Protein AF-A0A7X1TLT0-F1 (afdb_monomer_lite)

Secondary structure (DSSP, 8-state):
-GGGS-HHHHHHHHHHHHHHHHHHHHHHHHH-HHHHHHIIIIIS--SSS-HHHHHHHHHHHHHHHHHHHHHTTTHHHHHHHHHHHHHHHT-

Organism: NCBI:txid2654983

Foldseek 3Di:
DPVPDDVVNVLQVVLVVLLVVLLVVLVVCVVPVVVQLCCQVPVVPDPPDRSVVVSVVSSVCSNPVSVCSNVVVVVVVVVVVVVVVVVVVVD

InterPro domains:
  IPR032808 DoxX family [PF07681] (13-88)

pLDDT: mean 86.96, std 8.62, range [51.91, 95.75]

Radius of gyration: 18.96 Å; chains: 1; bounding box: 43×32×54 Å

Sequence (91 aa):
MLERVPYWLLAIPLRLAVATIFWNSAMTKLANWDAALELFRDEYRLPVLPPDVAAHITVSIELSMPVLLVLGLGVRPAALVLLGMTSVIDR

Structure (mmCIF, N/CA/C/O backbone):
data_AF-A0A7X1TLT0-F1
#
_entry.id   AF-A0A7X1TLT0-F1
#
loop_
_atom_site.group_PDB
_atom_site.id
_atom_site.type_symbol
_atom_site.label_atom_id
_atom_site.label_alt_id
_atom_site.label_comp_id
_atom_site.label_asym_id
_atom_site.label_entity_id
_atom_site.label_seq_id
_atom_site.pdbx_PDB_ins_code
_atom_site.Cartn_x
_atom_site.Cartn_y
_atom_site.Cartn_z
_atom_site.occupancy
_atom_site.B_iso_or_equiv
_atom_site.auth_seq_id
_atom_site.auth_comp_id
_atom_site.auth_asym_id
_atom_site.auth_atom_id
_atom_site.pdbx_PDB_model_num
ATOM 1 N N . MET A 1 1 ? 20.173 14.798 -23.221 1.00 53.88 1 MET A N 1
ATOM 2 C CA . MET A 1 1 ? 20.891 14.409 -21.978 1.00 53.88 1 MET A CA 1
ATOM 3 C C . MET A 1 1 ? 20.090 13.425 -21.110 1.00 53.88 1 MET A C 1
ATOM 5 O O . MET A 1 1 ? 20.713 12.634 -20.420 1.00 53.88 1 MET A O 1
ATOM 9 N N . LEU A 1 2 ? 18.747 13.406 -21.187 1.00 58.44 2 LEU A N 1
ATOM 10 C CA . LEU A 1 2 ? 17.876 12.511 -20.403 1.00 58.44 2 LEU A CA 1
ATOM 11 C C . LEU A 1 2 ? 17.760 11.064 -20.948 1.00 58.44 2 LEU A C 1
ATOM 13 O O . LEU A 1 2 ? 17.452 10.155 -20.191 1.00 58.44 2 LEU A O 1
ATOM 17 N N . GLU A 1 3 ? 18.083 10.818 -22.222 1.00 62.16 3 GLU A N 1
ATOM 18 C CA . GLU A 1 3 ? 17.946 9.497 -22.880 1.00 62.16 3 GLU A CA 1
ATOM 19 C C . GLU A 1 3 ? 18.928 8.412 -22.404 1.00 62.16 3 GLU A C 1
ATOM 21 O O . GLU A 1 3 ? 18.808 7.258 -22.803 1.00 62.16 3 GLU A O 1
ATOM 26 N N . ARG A 1 4 ? 19.911 8.745 -21.557 1.00 72.94 4 ARG A N 1
ATOM 27 C CA . ARG A 1 4 ? 20.928 7.784 -21.086 1.00 72.94 4 ARG A CA 1
ATOM 28 C C . ARG A 1 4 ? 20.629 7.153 -19.731 1.00 72.94 4 ARG A C 1
ATOM 30 O O . ARG A 1 4 ? 21.361 6.252 -19.331 1.00 72.94 4 ARG A O 1
ATOM 37 N N . VAL A 1 5 ? 19.604 7.612 -19.013 1.00 76.81 5 VAL A N 1
ATOM 38 C CA . VAL A 1 5 ? 19.265 7.024 -17.712 1.00 76.81 5 VAL A CA 1
ATOM 39 C C . VAL A 1 5 ? 18.354 5.823 -17.948 1.00 76.81 5 VAL A C 1
ATOM 41 O O . VAL A 1 5 ? 17.240 5.994 -18.444 1.00 76.81 5 VAL A O 1
ATOM 44 N N . PRO A 1 6 ? 18.791 4.601 -17.611 1.00 80.31 6 PRO A N 1
ATOM 45 C CA . PRO A 1 6 ? 17.976 3.432 -17.858 1.00 80.31 6 PRO A CA 1
ATOM 46 C C . PRO A 1 6 ? 16.764 3.430 -16.918 1.00 80.31 6 PRO A C 1
ATOM 48 O O . PRO A 1 6 ? 16.879 3.704 -15.723 1.00 80.31 6 PRO A O 1
ATOM 51 N N . TYR A 1 7 ? 15.592 3.090 -17.457 1.00 80.00 7 TYR A N 1
ATOM 52 C CA . TYR A 1 7 ? 14.307 3.158 -16.750 1.00 80.00 7 TYR A CA 1
ATOM 53 C C . TYR A 1 7 ? 14.301 2.421 -15.402 1.00 80.00 7 TYR A C 1
ATOM 55 O O . TYR A 1 7 ? 13.703 2.891 -14.438 1.00 80.00 7 TYR A O 1
ATOM 63 N N . TRP A 1 8 ? 15.009 1.294 -15.299 1.00 79.69 8 TRP A N 1
ATOM 64 C CA . TRP A 1 8 ? 15.100 0.536 -14.050 1.00 79.69 8 TRP A CA 1
ATOM 65 C C . TRP A 1 8 ? 15.742 1.344 -12.914 1.00 79.69 8 TRP A C 1
ATOM 67 O O . TRP A 1 8 ? 15.333 1.196 -11.764 1.00 79.69 8 TRP A O 1
ATOM 77 N N . LEU A 1 9 ? 16.685 2.240 -13.226 1.00 82.12 9 LEU A N 1
ATOM 78 C CA . LEU A 1 9 ? 17.344 3.093 -12.240 1.00 82.12 9 LEU A CA 1
ATOM 79 C C . LEU A 1 9 ? 16.402 4.188 -11.728 1.00 82.12 9 LEU A C 1
ATOM 81 O O . LEU A 1 9 ? 16.452 4.531 -10.553 1.00 82.12 9 LEU A O 1
ATOM 85 N N . LEU A 1 10 ? 15.506 4.689 -12.584 1.00 84.06 10 LEU A N 1
ATOM 86 C CA . LEU A 1 10 ? 14.440 5.620 -12.192 1.00 84.06 10 LEU A CA 1
ATOM 87 C C . LEU A 1 10 ? 13.323 4.913 -11.410 1.00 84.06 10 LEU A C 1
ATOM 89 O O . LEU A 1 10 ? 12.725 5.493 -10.505 1.00 84.06 10 LEU A O 1
ATOM 93 N N . ALA A 1 11 ? 13.051 3.647 -11.729 1.00 84.56 11 ALA A N 1
ATOM 94 C CA . ALA A 1 11 ? 11.983 2.878 -11.102 1.00 84.56 11 ALA A CA 1
ATOM 95 C C . ALA A 1 11 ? 12.282 2.506 -9.640 1.00 84.56 11 ALA A C 1
ATOM 97 O O . ALA A 1 11 ? 11.351 2.409 -8.845 1.00 84.56 11 ALA A O 1
ATOM 98 N N . ILE A 1 12 ? 13.549 2.305 -9.264 1.00 86.00 12 ILE A N 1
ATOM 99 C CA . ILE A 1 12 ? 13.939 1.957 -7.885 1.00 86.00 12 ILE A CA 1
ATOM 100 C C . ILE A 1 12 ? 13.544 3.043 -6.867 1.00 86.00 12 ILE A C 1
ATOM 102 O O . ILE A 1 12 ? 12.777 2.724 -5.956 1.00 86.00 12 ILE A O 1
ATOM 106 N N . PRO A 1 13 ? 13.996 4.309 -6.983 1.00 89.44 13 PRO A N 1
ATOM 107 C CA . PRO A 1 13 ? 13.641 5.347 -6.018 1.00 89.44 13 PRO A CA 1
ATOM 108 C C . PRO A 1 13 ? 12.137 5.626 -6.015 1.00 89.44 13 PRO A C 1
ATOM 110 O O . PRO A 1 13 ? 11.573 5.868 -4.953 1.00 89.44 13 PRO A O 1
ATOM 113 N N . LEU A 1 14 ? 11.464 5.507 -7.165 1.00 88.81 14 LEU A N 1
ATOM 114 C CA . LEU A 1 14 ? 10.009 5.627 -7.240 1.00 88.81 14 LEU A CA 1
ATOM 115 C C . LEU A 1 14 ? 9.302 4.529 -6.428 1.00 88.81 14 LEU A C 1
ATOM 117 O O . LEU A 1 14 ? 8.398 4.825 -5.647 1.00 88.81 14 LEU A O 1
ATOM 121 N N . ARG A 1 15 ? 9.728 3.268 -6.571 1.00 90.44 15 ARG A N 1
ATOM 122 C CA . ARG A 1 15 ? 9.180 2.147 -5.790 1.00 90.44 15 ARG A CA 1
ATOM 123 C C . ARG A 1 15 ? 9.439 2.331 -4.300 1.00 90.44 15 ARG A C 1
ATOM 125 O O . ARG A 1 15 ? 8.531 2.124 -3.507 1.00 90.44 15 ARG A O 1
ATOM 132 N N . LEU A 1 16 ? 10.640 2.762 -3.916 1.00 91.44 16 LEU A N 1
ATOM 133 C CA . LEU A 1 16 ? 10.973 3.023 -2.513 1.00 91.44 16 LEU A CA 1
ATOM 134 C C . LEU A 1 16 ? 10.154 4.181 -1.928 1.00 91.44 16 LEU A C 1
ATOM 136 O O . LEU A 1 16 ? 9.685 4.077 -0.794 1.00 91.44 16 LEU A O 1
ATOM 140 N N . ALA A 1 17 ? 9.934 5.250 -2.698 1.00 93.06 17 ALA A N 1
ATOM 141 C CA . ALA A 1 17 ? 9.125 6.388 -2.273 1.00 93.06 17 ALA A CA 1
ATOM 142 C C . ALA A 1 17 ? 7.681 5.960 -1.981 1.00 93.06 17 ALA A C 1
ATOM 144 O O . ALA A 1 17 ? 7.177 6.199 -0.884 1.00 93.06 17 ALA A O 1
ATOM 145 N N . VAL A 1 18 ? 7.042 5.254 -2.921 1.00 92.38 18 VAL A N 1
ATOM 146 C CA . VAL A 1 18 ? 5.680 4.733 -2.731 1.00 92.38 18 VAL A CA 1
ATOM 147 C C . VAL A 1 18 ? 5.634 3.737 -1.570 1.00 92.38 18 VAL A C 1
ATOM 149 O O . VAL A 1 18 ? 4.765 3.850 -0.710 1.00 92.38 18 VAL A O 1
ATOM 152 N N . ALA A 1 19 ? 6.594 2.812 -1.486 1.00 93.31 19 ALA A N 1
ATOM 153 C CA . ALA A 1 19 ? 6.658 1.838 -0.399 1.00 93.31 19 ALA A CA 1
ATOM 154 C C . ALA A 1 19 ? 6.725 2.505 0.984 1.00 93.31 19 ALA A C 1
ATOM 156 O O . ALA A 1 19 ? 6.014 2.098 1.899 1.00 93.31 19 ALA A O 1
ATOM 157 N N . THR A 1 20 ? 7.526 3.563 1.117 1.00 93.75 20 THR A N 1
ATOM 158 C CA . THR A 1 20 ? 7.683 4.311 2.373 1.00 93.75 20 THR A CA 1
ATOM 159 C C . THR A 1 20 ? 6.391 5.010 2.794 1.00 93.75 20 THR A C 1
ATOM 161 O O . THR A 1 20 ? 6.053 5.008 3.974 1.00 93.75 20 THR A O 1
ATOM 164 N N . ILE A 1 21 ? 5.642 5.580 1.845 1.00 94.75 21 ILE A N 1
ATOM 165 C CA . ILE A 1 21 ? 4.369 6.262 2.132 1.00 94.75 21 ILE A CA 1
ATOM 166 C C . ILE A 1 21 ? 3.367 5.288 2.763 1.00 94.75 21 ILE A C 1
ATOM 168 O O . ILE A 1 21 ? 2.805 5.569 3.821 1.00 94.75 21 ILE A O 1
ATOM 172 N N . PHE A 1 22 ? 3.181 4.125 2.137 1.00 94.25 22 PHE A N 1
ATOM 173 C CA . PHE A 1 22 ? 2.260 3.101 2.628 1.00 94.25 22 PHE A CA 1
ATOM 174 C C . PHE A 1 22 ? 2.736 2.473 3.940 1.00 94.25 22 PHE A C 1
ATOM 176 O O . PHE A 1 22 ? 1.936 2.316 4.859 1.00 94.25 22 PHE A O 1
ATOM 183 N N . TRP A 1 23 ? 4.039 2.204 4.069 1.00 94.81 23 TRP A N 1
ATOM 184 C CA . TRP A 1 23 ? 4.621 1.686 5.307 1.00 94.81 23 TRP A CA 1
ATOM 185 C C . TRP A 1 23 ? 4.389 2.631 6.489 1.00 94.81 23 TRP A C 1
ATOM 187 O O . TRP A 1 23 ? 3.935 2.209 7.550 1.00 94.81 23 TRP A O 1
ATOM 197 N N . ASN A 1 24 ? 4.646 3.927 6.299 1.00 95.00 24 ASN A N 1
ATOM 198 C CA . ASN A 1 24 ? 4.415 4.926 7.337 1.00 95.00 24 ASN A CA 1
ATOM 199 C C . ASN A 1 24 ? 2.929 5.034 7.691 1.00 95.00 24 ASN A C 1
ATOM 201 O O . ASN A 1 24 ? 2.598 5.096 8.872 1.00 95.00 24 ASN A O 1
ATOM 205 N N . SER A 1 25 ? 2.035 4.989 6.696 1.00 93.25 25 SER A N 1
ATOM 206 C CA . SER A 1 25 ? 0.588 4.986 6.941 1.00 93.25 25 SER A CA 1
ATOM 207 C C . SER A 1 25 ? 0.147 3.785 7.785 1.00 93.25 25 SER A C 1
ATOM 209 O O . SER A 1 25 ? -0.586 3.963 8.760 1.00 93.25 25 SER A O 1
ATOM 211 N N . ALA A 1 26 ? 0.648 2.584 7.472 1.00 93.06 26 ALA A N 1
ATOM 212 C CA . ALA A 1 26 ? 0.377 1.378 8.251 1.00 93.06 26 ALA A CA 1
ATOM 213 C C . ALA A 1 26 ? 0.902 1.504 9.686 1.00 93.06 26 ALA A C 1
ATOM 215 O O . ALA A 1 26 ? 0.193 1.177 10.637 1.00 93.06 26 ALA A O 1
ATOM 216 N N . MET A 1 27 ? 2.122 2.023 9.855 1.00 95.75 27 MET A N 1
ATOM 217 C CA . MET A 1 27 ? 2.714 2.216 11.177 1.00 95.75 27 MET A CA 1
ATOM 218 C C . MET A 1 27 ? 1.933 3.216 12.029 1.00 95.75 27 MET A C 1
ATOM 220 O O . MET A 1 27 ? 1.779 2.987 13.226 1.00 95.75 27 MET A O 1
ATOM 224 N N . THR A 1 28 ? 1.396 4.286 11.438 1.00 93.56 28 THR A N 1
ATOM 225 C CA . THR A 1 28 ? 0.522 5.227 12.153 1.00 93.56 28 THR A CA 1
ATOM 226 C C . THR A 1 28 ? -0.765 4.550 12.625 1.00 93.56 28 THR A C 1
ATOM 228 O O . THR A 1 28 ? -1.159 4.746 13.773 1.00 93.56 28 THR A O 1
ATOM 231 N N . LYS A 1 29 ? -1.390 3.711 11.787 1.00 92.31 29 LYS A N 1
ATOM 232 C CA . LYS A 1 29 ? -2.595 2.958 12.174 1.00 92.31 29 LYS A CA 1
ATOM 233 C C . LYS A 1 29 ? -2.304 1.914 13.253 1.00 92.31 29 LYS A C 1
ATOM 235 O O . LYS A 1 29 ? -3.090 1.762 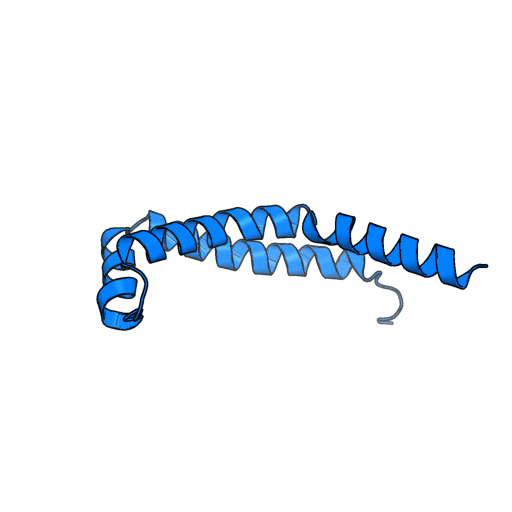14.178 1.00 92.31 29 LYS A O 1
ATOM 240 N N . LEU A 1 30 ? -1.164 1.228 13.172 1.00 92.38 30 LEU A N 1
ATOM 241 C CA . LEU A 1 30 ? -0.728 0.272 14.196 1.00 92.38 30 LEU A CA 1
ATOM 242 C C . LEU A 1 30 ? -0.371 0.949 15.524 1.00 92.38 30 LEU A C 1
ATOM 244 O O . LEU A 1 30 ? -0.584 0.361 16.580 1.00 92.38 30 LEU A O 1
ATOM 248 N N . ALA A 1 31 ? 0.167 2.170 15.484 1.00 94.62 31 ALA A N 1
ATOM 249 C CA . ALA A 1 31 ? 0.511 2.927 16.684 1.00 94.62 31 ALA A CA 1
ATOM 250 C C . ALA A 1 31 ? -0.727 3.406 17.460 1.00 94.62 31 ALA A C 1
ATOM 252 O O . ALA A 1 31 ? -0.660 3.536 18.680 1.00 94.62 31 ALA A O 1
ATOM 253 N N . ASN A 1 32 ? -1.844 3.664 16.772 1.00 93.94 32 ASN A N 1
ATOM 254 C CA . ASN A 1 32 ? -3.112 4.026 17.398 1.00 93.94 32 ASN A CA 1
ATOM 255 C C . ASN A 1 32 ? -4.285 3.321 16.701 1.00 93.94 32 ASN A C 1
ATOM 257 O O . ASN A 1 32 ? -4.947 3.882 15.824 1.00 93.94 32 ASN A O 1
ATOM 261 N N . TRP A 1 33 ? -4.513 2.069 17.101 1.00 92.56 33 TRP A N 1
ATOM 262 C CA . TRP A 1 33 ? -5.521 1.212 16.481 1.00 92.56 33 TRP A CA 1
ATOM 263 C C . TRP A 1 33 ? -6.950 1.706 16.717 1.00 92.56 33 TRP A C 1
ATOM 265 O O . TRP A 1 33 ? -7.767 1.674 15.800 1.00 92.56 33 TRP A O 1
ATOM 275 N N . ASP A 1 34 ? -7.240 2.232 17.909 1.00 91.94 34 ASP A N 1
ATOM 276 C CA . ASP A 1 34 ? -8.571 2.747 18.245 1.00 91.94 34 ASP A CA 1
ATOM 277 C C . ASP A 1 34 ? -8.958 3.926 17.342 1.00 91.94 34 ASP A C 1
ATOM 279 O O . ASP A 1 34 ? -10.052 3.944 16.777 1.00 91.94 34 ASP A O 1
ATOM 283 N N . ALA A 1 35 ? -8.026 4.856 17.103 1.00 90.25 35 ALA A N 1
ATOM 284 C CA . ALA A 1 35 ? -8.243 5.960 16.167 1.00 90.25 35 ALA A CA 1
ATOM 285 C C . ALA A 1 35 ? -8.410 5.478 14.714 1.00 90.25 35 ALA A C 1
ATOM 287 O O . ALA A 1 35 ? -9.169 6.070 13.947 1.00 90.25 35 ALA A O 1
ATOM 288 N N . ALA A 1 36 ? -7.727 4.397 14.319 1.00 89.56 36 ALA A N 1
ATOM 289 C CA . ALA A 1 36 ? -7.916 3.802 12.998 1.00 89.56 36 ALA A CA 1
ATOM 290 C C . ALA A 1 36 ? -9.327 3.209 12.848 1.00 89.56 36 ALA A C 1
ATOM 292 O O . ALA A 1 36 ? -9.975 3.429 11.824 1.00 89.56 36 ALA A O 1
ATOM 293 N N . LEU A 1 37 ? -9.828 2.506 13.869 1.00 90.50 37 LEU A N 1
ATOM 294 C CA . LEU A 1 37 ? -11.187 1.958 13.880 1.00 90.50 37 LEU A CA 1
ATOM 295 C C . LEU A 1 37 ? -12.256 3.057 13.832 1.00 90.50 37 LEU A C 1
ATOM 297 O O . LEU A 1 37 ? -13.238 2.910 13.102 1.00 90.50 37 LEU A O 1
ATOM 301 N N . GLU A 1 38 ? -12.057 4.158 14.557 1.00 91.50 38 GLU A N 1
ATOM 302 C CA . GLU A 1 38 ? -12.946 5.327 14.522 1.00 91.50 38 GLU A CA 1
ATOM 303 C C . GLU A 1 38 ? -13.011 5.937 13.113 1.00 91.50 38 GLU A C 1
ATOM 305 O O . GLU A 1 38 ? -14.098 6.140 12.575 1.00 91.50 38 GLU A O 1
ATOM 310 N N . LEU A 1 39 ? -11.865 6.088 12.441 1.00 89.44 39 LEU A N 1
ATOM 311 C CA . LEU A 1 39 ? -11.778 6.522 11.038 1.00 89.44 39 LEU A CA 1
ATOM 312 C C . LEU A 1 39 ? -12.601 5.628 10.096 1.00 89.44 39 LEU A C 1
ATOM 314 O O . LEU A 1 39 ? -13.356 6.118 9.254 1.00 89.44 39 LEU A O 1
ATOM 318 N N . PHE A 1 40 ? -12.498 4.306 10.245 1.00 89.31 40 PHE A N 1
ATOM 319 C CA . PHE A 1 40 ? -13.283 3.370 9.434 1.00 89.31 40 PHE A CA 1
ATOM 320 C C . PHE A 1 40 ? -14.779 3.391 9.747 1.00 89.31 40 PHE A C 1
ATOM 322 O O . PHE A 1 40 ? -15.595 3.130 8.857 1.00 89.31 40 PHE A O 1
ATOM 329 N N . ARG A 1 41 ? -15.142 3.710 10.988 1.00 87.00 41 ARG A N 1
ATOM 330 C CA . ARG A 1 41 ? -16.525 3.756 11.453 1.00 87.00 41 ARG A CA 1
ATOM 331 C C . ARG A 1 41 ? -17.229 5.046 11.042 1.00 87.00 41 ARG A C 1
ATOM 333 O O . ARG A 1 41 ? -18.312 4.983 10.459 1.00 87.00 41 ARG A O 1
ATOM 340 N N . ASP A 1 42 ? -16.615 6.185 11.329 1.00 87.75 42 ASP A N 1
ATOM 341 C CA . ASP A 1 42 ? -17.290 7.481 11.306 1.00 87.75 42 ASP A CA 1
ATOM 342 C C . ASP A 1 42 ? -16.978 8.289 10.043 1.00 87.75 42 ASP A C 1
ATOM 344 O O . ASP A 1 42 ? -17.884 8.944 9.511 1.00 87.75 42 ASP A O 1
ATOM 348 N N . GLU A 1 43 ? -15.750 8.178 9.523 1.00 86.75 43 GLU A N 1
ATOM 349 C CA . GLU A 1 43 ? -15.283 8.897 8.330 1.00 86.75 43 GLU A CA 1
ATOM 350 C C . GLU A 1 43 ? -15.554 8.089 7.049 1.00 86.75 43 GLU A C 1
ATOM 352 O O . GLU A 1 43 ? -16.238 8.564 6.141 1.00 86.75 43 GLU A O 1
ATOM 357 N N . TYR A 1 44 ? -15.068 6.842 6.975 1.00 84.31 44 TYR A N 1
ATOM 358 C CA . TYR A 1 44 ? -15.174 6.029 5.754 1.00 84.31 44 TYR A CA 1
ATOM 359 C C . TYR A 1 44 ? -16.549 5.387 5.547 1.00 84.31 44 TYR A C 1
ATOM 361 O O . TYR A 1 44 ? -16.900 5.097 4.402 1.00 84.31 44 TYR A O 1
ATOM 369 N N . ARG A 1 45 ? -17.318 5.163 6.624 1.00 81.06 45 ARG A N 1
ATOM 370 C CA . ARG A 1 45 ? -18.711 4.663 6.611 1.00 81.06 45 ARG A CA 1
ATOM 371 C C . ARG A 1 45 ? -18.966 3.583 5.557 1.00 81.06 45 ARG A C 1
ATOM 373 O O . ARG A 1 45 ? -19.830 3.720 4.688 1.00 81.06 45 ARG A O 1
ATOM 380 N N . LEU A 1 46 ? -18.184 2.510 5.614 1.00 84.75 46 LEU A N 1
ATOM 381 C CA . LEU A 1 46 ? -18.257 1.449 4.615 1.00 84.75 46 LEU A CA 1
ATOM 382 C C . LEU A 1 46 ? -19.649 0.783 4.629 1.00 84.75 46 LEU A C 1
ATOM 384 O O . LEU A 1 46 ? -20.103 0.346 5.684 1.00 84.75 46 LEU A O 1
ATOM 388 N N . PRO A 1 47 ? -20.332 0.665 3.474 1.00 80.12 47 PRO A N 1
ATOM 389 C CA . PRO A 1 47 ? -21.723 0.205 3.431 1.00 80.12 47 PRO A CA 1
ATOM 390 C C . PRO A 1 47 ? -21.883 -1.305 3.652 1.00 80.12 47 PRO A C 1
ATOM 392 O O . PRO A 1 47 ? -22.969 -1.757 3.998 1.00 80.12 47 PRO A O 1
ATOM 395 N N . VAL A 1 48 ? -20.825 -2.090 3.415 1.00 83.81 48 VAL A N 1
ATOM 396 C CA . VAL A 1 48 ? -20.891 -3.565 3.386 1.00 83.81 48 VAL A CA 1
ATOM 397 C C . VAL A 1 48 ? -19.964 -4.219 4.410 1.00 83.81 48 VAL A C 1
ATOM 399 O O . VAL A 1 48 ? -20.298 -5.255 4.975 1.00 83.81 48 VAL A O 1
ATOM 402 N N . LEU A 1 49 ? -18.786 -3.641 4.638 1.00 86.38 49 LEU A N 1
ATOM 403 C CA . LEU A 1 49 ? -17.745 -4.236 5.473 1.00 86.38 49 LEU A CA 1
ATOM 404 C C . LEU A 1 49 ? -17.785 -3.657 6.893 1.00 86.38 49 LEU A C 1
ATOM 406 O O . LEU A 1 49 ? -17.760 -2.434 7.033 1.00 86.38 49 LEU A O 1
ATOM 410 N N . PRO A 1 50 ? -17.775 -4.506 7.940 1.00 89.88 50 PRO A N 1
ATOM 411 C CA . PRO A 1 50 ? -17.565 -4.048 9.306 1.00 89.88 50 PRO A CA 1
ATOM 412 C C . PRO A 1 50 ? -16.248 -3.257 9.420 1.00 89.88 50 PRO A C 1
ATOM 414 O O . PRO A 1 50 ? -15.245 -3.690 8.843 1.00 89.88 50 PRO A O 1
ATOM 417 N N . PRO A 1 51 ? -16.214 -2.146 10.182 1.00 86.88 51 PRO A N 1
ATOM 418 C CA . PRO A 1 51 ? -15.026 -1.298 10.317 1.00 86.88 51 PRO A CA 1
ATOM 419 C C . PRO A 1 51 ? -13.773 -2.056 10.765 1.00 86.88 51 PRO A C 1
ATOM 421 O O . PRO A 1 51 ? -12.691 -1.816 10.246 1.00 86.88 51 PRO A O 1
ATOM 424 N N . ASP A 1 52 ? -13.941 -3.017 11.671 1.00 88.69 52 ASP A N 1
ATOM 425 C CA . ASP A 1 52 ? -12.860 -3.851 12.200 1.00 88.69 52 ASP A CA 1
ATOM 426 C C . ASP A 1 52 ? -12.189 -4.693 11.100 1.00 88.69 52 ASP A C 1
ATOM 428 O O . ASP A 1 52 ? -10.979 -4.628 10.877 1.00 88.69 52 ASP A O 1
ATOM 432 N N . VAL A 1 53 ? -13.007 -5.381 10.298 1.00 90.69 53 VAL A N 1
ATOM 433 C CA . VAL A 1 53 ? -12.543 -6.179 9.155 1.00 90.69 53 VAL A CA 1
ATOM 434 C C . VAL A 1 53 ? -11.883 -5.285 8.105 1.00 90.69 53 VAL A C 1
ATOM 436 O O . VAL A 1 53 ? -10.831 -5.627 7.565 1.00 90.69 53 VAL A O 1
ATOM 439 N N . ALA A 1 54 ? -12.474 -4.124 7.822 1.00 90.81 54 ALA A N 1
ATOM 440 C CA . ALA A 1 54 ? -11.927 -3.181 6.857 1.00 90.81 54 ALA A CA 1
ATOM 441 C C . ALA A 1 54 ? -10.572 -2.603 7.290 1.00 90.81 54 ALA A C 1
ATOM 443 O O . ALA A 1 54 ? -9.662 -2.503 6.461 1.00 90.81 54 ALA A O 1
ATOM 444 N N . ALA A 1 55 ? -10.415 -2.274 8.574 1.00 91.44 55 ALA A N 1
ATOM 445 C CA . ALA A 1 55 ? -9.158 -1.799 9.136 1.00 91.44 55 ALA A CA 1
ATOM 446 C C . ALA A 1 55 ? -8.067 -2.874 9.026 1.00 91.44 55 ALA A C 1
ATOM 448 O O . ALA A 1 55 ? -6.966 -2.591 8.545 1.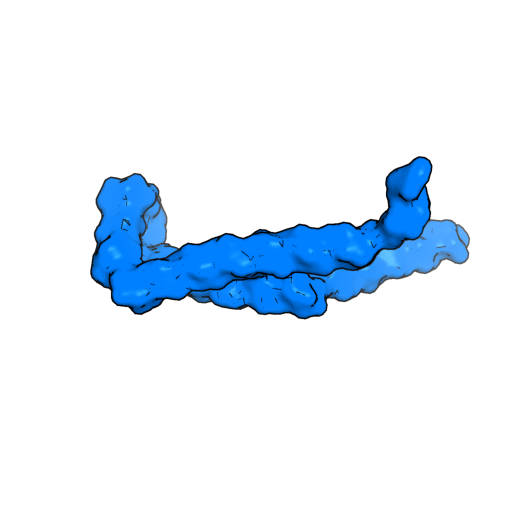00 91.44 55 ALA A O 1
ATOM 449 N N . HIS A 1 56 ? -8.386 -4.125 9.376 1.00 92.38 56 HIS A N 1
ATOM 450 C CA . HIS A 1 56 ? -7.454 -5.247 9.253 1.00 92.38 56 HIS A CA 1
ATOM 451 C C . HIS A 1 56 ? -7.026 -5.514 7.808 1.00 92.38 56 HIS A C 1
ATOM 453 O O . HIS A 1 56 ? -5.829 -5.667 7.541 1.00 92.38 56 HIS A O 1
ATOM 459 N N . ILE A 1 57 ? -7.973 -5.542 6.866 1.00 92.81 57 ILE A N 1
ATOM 460 C CA . ILE A 1 57 ? -7.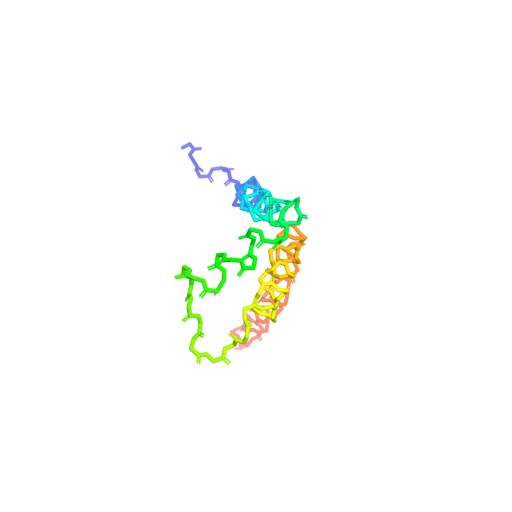671 -5.712 5.437 1.00 92.81 57 ILE A CA 1
ATOM 461 C C . ILE A 1 57 ? -6.789 -4.564 4.948 1.00 92.81 57 ILE A C 1
ATOM 463 O O . ILE A 1 57 ? -5.780 -4.807 4.287 1.00 92.81 57 ILE A O 1
ATOM 467 N N . THR A 1 58 ? -7.133 -3.327 5.308 1.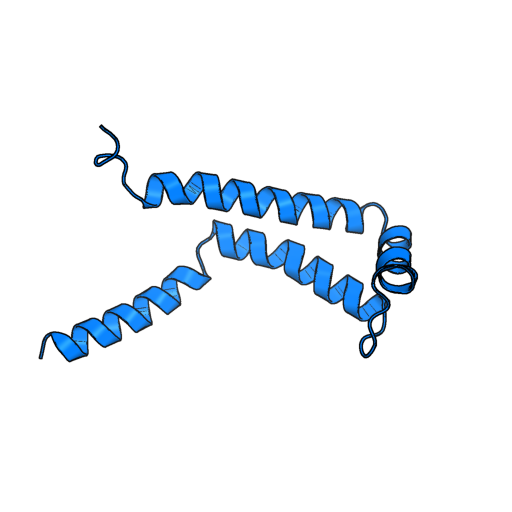00 92.38 58 THR A N 1
ATOM 468 C CA . THR A 1 58 ? -6.382 -2.146 4.879 1.00 92.38 58 THR A CA 1
ATOM 469 C C . THR A 1 58 ? -4.947 -2.210 5.374 1.00 92.38 58 THR A C 1
ATOM 471 O O . THR A 1 58 ? -4.035 -2.181 4.556 1.00 92.38 58 THR A O 1
ATOM 474 N N . VAL A 1 59 ? -4.716 -2.393 6.676 1.00 93.44 59 VAL A N 1
ATOM 475 C CA . VAL A 1 59 ? -3.347 -2.468 7.213 1.00 93.44 59 VAL A CA 1
ATOM 476 C C . VAL A 1 59 ? -2.568 -3.656 6.649 1.00 93.44 59 VAL A C 1
ATOM 478 O O . VAL A 1 59 ? -1.382 -3.524 6.345 1.00 93.44 59 VAL A O 1
ATOM 481 N N . SER A 1 60 ? -3.225 -4.792 6.409 1.00 93.00 60 SER A N 1
ATOM 482 C CA . SER A 1 60 ? -2.585 -5.941 5.754 1.00 93.00 60 SER A CA 1
ATOM 483 C C . SER A 1 60 ? -2.105 -5.596 4.342 1.00 93.00 60 SER A C 1
ATOM 485 O O . SER A 1 60 ? -0.994 -5.966 3.954 1.00 93.00 60 SER A O 1
ATOM 487 N N . ILE A 1 61 ? -2.909 -4.861 3.570 1.00 93.06 61 ILE A N 1
ATOM 488 C CA . ILE A 1 61 ? -2.546 -4.385 2.229 1.00 93.06 61 ILE A CA 1
ATOM 489 C C . ILE A 1 61 ? -1.431 -3.336 2.317 1.00 93.06 61 ILE A C 1
ATOM 491 O O . ILE A 1 61 ? -0.449 -3.428 1.581 1.00 93.06 61 ILE A O 1
ATOM 495 N N . GLU A 1 62 ? -1.536 -2.380 3.238 1.00 94.44 62 GLU A N 1
ATOM 496 C CA . GLU A 1 62 ? -0.549 -1.311 3.421 1.00 94.44 62 GLU A CA 1
ATOM 497 C C . GLU A 1 62 ? 0.817 -1.824 3.893 1.00 94.44 62 GLU A C 1
ATOM 499 O O . GLU A 1 62 ? 1.821 -1.170 3.633 1.00 94.44 62 GLU A O 1
ATOM 504 N N . LEU A 1 63 ? 0.891 -3.000 4.522 1.00 93.12 63 LEU A N 1
ATOM 505 C CA . LEU A 1 63 ? 2.156 -3.660 4.865 1.00 93.12 63 LEU A CA 1
ATOM 506 C C . LEU A 1 63 ? 2.672 -4.568 3.745 1.00 93.12 63 LEU A C 1
ATOM 508 O O . LEU A 1 63 ? 3.858 -4.546 3.413 1.00 93.12 63 LEU A O 1
ATOM 512 N N . SER A 1 64 ? 1.796 -5.382 3.153 1.00 92.69 64 SER A N 1
ATOM 513 C CA . SER A 1 64 ? 2.206 -6.398 2.175 1.00 92.69 64 SER A CA 1
ATOM 514 C C . SER A 1 64 ? 2.534 -5.808 0.801 1.00 92.69 64 SER A C 1
ATOM 516 O O . SER A 1 64 ? 3.537 -6.192 0.194 1.00 92.69 64 SER A O 1
ATOM 518 N N . MET A 1 65 ? 1.744 -4.848 0.308 1.00 91.31 65 MET A N 1
ATOM 519 C CA . MET A 1 65 ? 1.934 -4.280 -1.030 1.00 91.31 65 MET A CA 1
ATOM 520 C C . MET A 1 65 ? 3.259 -3.524 -1.182 1.00 91.31 65 MET A C 1
ATOM 522 O O . MET A 1 65 ? 3.923 -3.743 -2.195 1.00 91.31 65 MET A O 1
ATOM 526 N N . PRO A 1 66 ? 3.723 -2.709 -0.214 1.00 91.19 66 PRO A N 1
ATOM 527 C CA . PRO A 1 66 ? 5.050 -2.095 -0.275 1.00 91.19 66 PRO A CA 1
ATOM 528 C C . PRO A 1 66 ? 6.180 -3.107 -0.393 1.00 91.19 66 PRO A C 1
ATOM 530 O O . PRO A 1 66 ? 7.081 -2.927 -1.209 1.00 91.19 66 PRO A O 1
ATOM 533 N N . VAL A 1 67 ? 6.120 -4.202 0.369 1.00 90.25 67 VAL A N 1
ATOM 534 C CA . VAL A 1 67 ? 7.135 -5.262 0.312 1.00 90.25 67 VAL A CA 1
ATOM 535 C C . VAL A 1 67 ? 7.146 -5.908 -1.074 1.00 90.25 67 VAL A C 1
ATOM 537 O O . VAL A 1 67 ? 8.204 -6.030 -1.694 1.00 90.25 67 VAL A O 1
ATOM 540 N N . LEU A 1 68 ? 5.972 -6.249 -1.614 1.00 89.12 68 LEU A N 1
ATOM 541 C CA . LEU A 1 68 ? 5.849 -6.800 -2.968 1.00 89.12 68 LEU A CA 1
ATOM 542 C C . LEU A 1 68 ? 6.319 -5.815 -4.050 1.00 89.12 68 LEU A C 1
ATOM 544 O O . LEU A 1 68 ? 6.938 -6.236 -5.033 1.00 89.12 68 LEU A O 1
ATOM 548 N N . LEU A 1 69 ? 6.052 -4.519 -3.867 1.00 87.31 69 LEU A N 1
ATOM 549 C CA . LEU A 1 69 ? 6.455 -3.436 -4.764 1.00 87.31 69 LEU A CA 1
ATOM 550 C C . LEU A 1 69 ? 7.981 -3.284 -4.801 1.00 87.31 69 LEU A C 1
ATOM 552 O O . LEU A 1 69 ? 8.561 -3.227 -5.889 1.00 87.31 69 LEU A O 1
ATOM 556 N N . VAL A 1 70 ? 8.637 -3.267 -3.635 1.00 86.88 70 VAL A N 1
ATOM 557 C CA . VAL A 1 70 ? 10.105 -3.187 -3.527 1.00 86.88 70 VAL A CA 1
ATOM 558 C C . VAL A 1 70 ? 10.759 -4.430 -4.125 1.00 86.88 70 VAL A C 1
ATOM 560 O O . VAL A 1 70 ? 11.692 -4.308 -4.918 1.00 86.88 70 VAL A O 1
ATOM 563 N N . LEU A 1 71 ? 10.231 -5.619 -3.824 1.00 86.06 71 LEU A N 1
ATOM 564 C CA . LEU A 1 71 ? 10.724 -6.880 -4.387 1.00 86.06 71 LEU A CA 1
ATOM 565 C C . LEU A 1 71 ? 10.412 -7.040 -5.887 1.00 86.06 71 LEU A C 1
ATOM 567 O O . LEU A 1 71 ? 10.947 -7.939 -6.537 1.00 86.06 71 LEU A O 1
ATOM 571 N N . GLY A 1 72 ? 9.545 -6.194 -6.453 1.00 82.50 72 GLY A N 1
ATOM 572 C CA . GLY A 1 72 ? 9.113 -6.284 -7.848 1.00 82.50 72 GLY A CA 1
ATOM 573 C C . GLY A 1 72 ? 8.357 -7.579 -8.169 1.00 82.50 72 GLY A C 1
ATOM 574 O O . GLY A 1 72 ? 8.354 -8.018 -9.320 1.00 82.50 72 GLY A O 1
ATOM 575 N N . LEU A 1 73 ? 7.728 -8.208 -7.170 1.00 72.94 73 LEU A N 1
ATOM 576 C CA .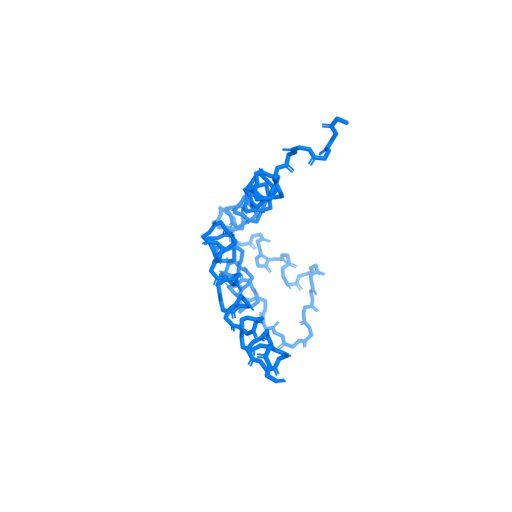 LEU A 1 73 ? 7.147 -9.553 -7.274 1.00 72.94 73 LEU A CA 1
ATOM 577 C C . LEU A 1 73 ? 5.988 -9.640 -8.279 1.00 72.94 73 LEU A C 1
ATOM 579 O O . LEU A 1 73 ? 5.863 -10.660 -8.947 1.00 72.94 73 LEU A O 1
ATOM 583 N N . GLY A 1 74 ? 5.210 -8.568 -8.473 1.00 71.75 74 GLY A N 1
ATOM 584 C CA . GLY A 1 74 ? 4.161 -8.499 -9.505 1.00 71.75 74 GLY A CA 1
ATOM 585 C C . GLY A 1 74 ? 4.680 -8.269 -10.933 1.00 71.75 74 GLY A C 1
ATOM 586 O O . GLY A 1 74 ? 3.998 -8.582 -11.904 1.00 71.75 74 GLY A O 1
ATOM 587 N N . VAL A 1 75 ? 5.915 -7.777 -11.084 1.00 78.88 75 VAL A N 1
ATOM 588 C CA . VAL A 1 75 ? 6.510 -7.468 -12.397 1.00 78.88 75 VAL A CA 1
ATOM 589 C C . VAL A 1 75 ? 7.009 -8.738 -13.092 1.00 78.88 75 VAL A C 1
ATOM 591 O O . VAL A 1 75 ? 6.952 -8.847 -14.312 1.00 78.88 75 VAL A O 1
ATOM 594 N N . ARG A 1 76 ? 7.464 -9.730 -12.319 1.00 82.19 76 ARG A N 1
ATOM 595 C CA . ARG A 1 76 ? 7.997 -11.003 -12.834 1.00 82.19 76 ARG A CA 1
ATOM 596 C C . ARG A 1 76 ? 6.941 -11.863 -13.558 1.00 82.19 76 ARG A C 1
ATOM 598 O O . ARG A 1 76 ? 7.218 -12.262 -14.686 1.00 82.19 76 ARG A O 1
ATOM 605 N N . PRO A 1 77 ? 5.740 -12.131 -13.004 1.00 81.50 77 PRO A N 1
ATOM 606 C CA . PRO A 1 77 ? 4.694 -12.851 -13.732 1.00 81.50 77 PRO A CA 1
ATOM 607 C C . PRO A 1 77 ? 4.169 -12.056 -14.936 1.00 81.50 77 PRO A C 1
ATOM 609 O O . PRO A 1 77 ? 3.941 -12.647 -15.988 1.00 81.50 77 PRO A O 1
ATOM 612 N N . ALA A 1 78 ? 4.064 -10.725 -14.839 1.00 82.31 78 ALA A N 1
ATOM 613 C CA . ALA A 1 78 ? 3.719 -9.887 -15.991 1.00 82.31 78 ALA A CA 1
ATOM 614 C C . ALA A 1 78 ? 4.750 -10.028 -17.130 1.00 82.31 78 ALA A C 1
ATOM 616 O O . ALA A 1 78 ? 4.373 -10.165 -18.292 1.00 82.31 78 ALA A O 1
ATOM 617 N N . ALA A 1 79 ? 6.046 -10.081 -16.802 1.00 85.38 79 ALA A N 1
ATOM 618 C CA . ALA A 1 79 ? 7.105 -10.321 -17.780 1.00 85.38 79 ALA A CA 1
ATOM 619 C C . ALA A 1 79 ? 7.008 -11.711 -18.437 1.00 85.38 79 ALA A C 1
ATOM 621 O O . ALA A 1 79 ? 7.243 -11.819 -19.637 1.00 85.38 79 ALA A O 1
ATOM 622 N N . LEU A 1 80 ? 6.620 -12.761 -17.698 1.00 89.00 80 LEU A N 1
ATOM 623 C CA . LEU A 1 80 ? 6.393 -14.096 -18.275 1.00 89.00 80 LEU A CA 1
ATOM 624 C C . LEU A 1 80 ? 5.256 -14.099 -19.303 1.00 89.00 80 LEU A C 1
ATOM 626 O O . LEU A 1 80 ? 5.399 -14.698 -20.367 1.00 89.00 80 LEU A O 1
ATOM 630 N N . VAL A 1 81 ? 4.152 -13.403 -19.019 1.00 89.25 81 VAL A N 1
ATOM 631 C CA . VAL A 1 81 ? 3.038 -13.259 -19.972 1.00 89.25 81 VAL A CA 1
ATOM 632 C C . VAL A 1 81 ? 3.501 -12.551 -21.247 1.00 89.25 81 VAL A C 1
ATOM 634 O O . VAL A 1 81 ? 3.200 -13.008 -22.349 1.00 89.25 81 VAL A O 1
ATOM 637 N N . LEU A 1 82 ? 4.280 -11.475 -21.108 1.00 88.69 82 LEU A N 1
ATOM 638 C CA . LEU A 1 82 ? 4.831 -10.740 -22.249 1.00 88.69 82 LEU A CA 1
ATOM 639 C C . LEU A 1 82 ? 5.802 -11.593 -23.076 1.00 88.69 82 LEU A C 1
ATOM 641 O O . LEU A 1 82 ? 5.718 -11.580 -24.300 1.00 88.69 82 LEU A O 1
ATOM 645 N N . LEU A 1 83 ? 6.665 -12.385 -22.432 1.00 90.12 83 LEU A N 1
ATOM 646 C CA . LEU A 1 83 ? 7.526 -13.350 -23.127 1.00 90.12 83 LEU A CA 1
ATOM 647 C C . LEU A 1 83 ? 6.705 -14.377 -23.916 1.00 90.12 83 LEU A C 1
ATOM 649 O O . LEU A 1 83 ? 7.059 -14.707 -25.048 1.00 90.12 83 LEU A O 1
ATOM 653 N N . GLY A 1 84 ? 5.585 -14.838 -23.352 1.00 92.75 84 GLY A N 1
ATOM 654 C CA . GLY A 1 84 ? 4.629 -15.691 -24.054 1.00 92.75 84 GLY A CA 1
ATOM 655 C C . GLY A 1 84 ? 4.092 -15.035 -25.327 1.00 92.75 84 GLY A C 1
ATOM 656 O O . GLY A 1 84 ? 4.139 -15.655 -26.387 1.00 92.75 84 GLY A O 1
ATOM 657 N N . MET A 1 85 ? 3.663 -13.771 -25.261 1.00 95.00 85 MET A N 1
ATOM 658 C CA . MET A 1 85 ? 3.203 -13.032 -26.446 1.00 95.00 85 MET A CA 1
ATOM 659 C C . MET A 1 85 ? 4.301 -12.882 -27.505 1.00 95.00 85 MET A C 1
ATOM 661 O O . MET A 1 85 ? 4.048 -13.151 -28.677 1.00 95.00 85 MET A O 1
ATOM 665 N N . THR A 1 86 ? 5.527 -12.528 -27.110 1.00 91.25 86 THR A N 1
ATOM 666 C CA . THR A 1 86 ? 6.658 -12.434 -28.047 1.00 91.25 86 THR A CA 1
ATOM 667 C C . THR A 1 86 ? 6.917 -13.769 -28.744 1.00 91.25 86 THR A C 1
ATOM 669 O O . THR A 1 86 ? 7.116 -13.791 -29.952 1.00 91.25 86 THR A O 1
ATOM 672 N N . SER A 1 87 ? 6.822 -14.893 -28.025 1.00 90.19 87 SER A N 1
ATOM 673 C CA . SER A 1 87 ? 7.000 -16.231 -28.612 1.00 90.19 87 SER A CA 1
ATOM 674 C C . SER A 1 87 ? 5.918 -16.638 -29.622 1.00 90.19 87 SER A C 1
ATOM 676 O O . SER A 1 87 ? 6.119 -17.582 -30.384 1.00 90.19 87 SER A O 1
ATOM 678 N N . VAL A 1 88 ? 4.758 -15.971 -29.604 1.00 91.38 88 VAL A N 1
ATOM 679 C CA . VAL A 1 88 ? 3.687 -16.156 -30.596 1.00 91.38 88 VAL A CA 1
ATOM 680 C C . VAL A 1 88 ? 3.946 -15.299 -31.829 1.00 91.38 88 VAL A C 1
ATOM 682 O O . VAL A 1 88 ? 3.697 -15.760 -32.934 1.00 91.38 88 VAL A O 1
ATOM 685 N N . ILE A 1 89 ? 4.428 -14.070 -31.633 1.00 90.31 89 ILE A N 1
ATOM 686 C CA . ILE A 1 89 ? 4.708 -13.118 -32.716 1.00 90.31 89 ILE A CA 1
ATOM 687 C C . ILE A 1 89 ? 5.937 -13.543 -33.526 1.00 90.31 89 ILE A C 1
ATOM 689 O O . ILE A 1 89 ? 5.965 -13.348 -34.733 1.00 90.31 89 ILE A O 1
ATOM 693 N N . ASP A 1 90 ? 6.942 -14.123 -32.871 1.00 69.88 90 ASP A N 1
ATOM 694 C CA . ASP A 1 90 ? 8.195 -14.563 -33.499 1.00 69.88 90 ASP A CA 1
ATOM 695 C C . ASP A 1 90 ? 8.064 -15.943 -34.198 1.00 69.88 90 ASP A C 1
ATOM 697 O O . ASP A 1 90 ? 9.023 -16.712 -34.263 1.00 69.88 90 ASP A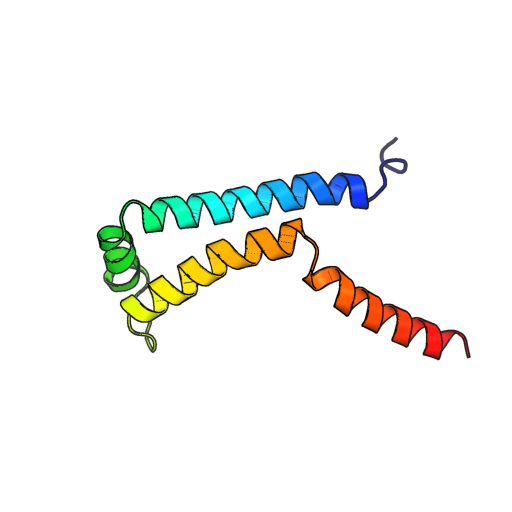 O 1
ATOM 701 N N . ARG A 1 91 ? 6.857 -16.291 -34.678 1.00 51.91 91 ARG A N 1
ATOM 702 C CA . ARG A 1 91 ? 6.530 -17.509 -35.444 1.00 51.91 91 ARG A CA 1
ATOM 703 C C . ARG A 1 91 ? 5.764 -17.201 -36.722 1.00 51.91 91 ARG A C 1
ATOM 705 O O . ARG A 1 91 ? 4.945 -16.259 -36.712 1.00 51.91 91 ARG A O 1
#